Protein AF-A0A5B7ARD4-F1 (afdb_monomer)

Mean predicted aligned error: 2.32 Å

Radius of gyration: 13.92 Å; Cα contacts (8 Å, |Δi|>4): 156; chains: 1; bounding box: 35×27×35 Å

pLDDT: mean 97.14, std 4.3, range [62.09, 98.81]

Foldse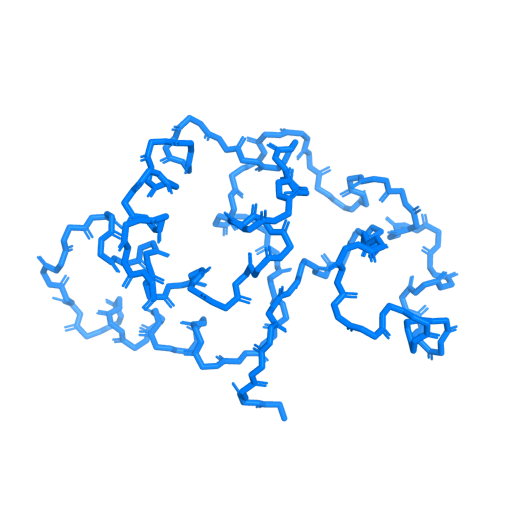ek 3Di:
DADAAKDFDQADDDPLHPPSVVCVPPVSCVPPQHDHLQRVHDFQQACVPTDMDDYQLVVVLVVCVVVVHPDPPLVSLLSNCLRNCCCLPVNGPCRNHHPVNVVSSVSNNVPD

Sequence (112 aa):
AVVGDTFPLGCAFDESIVHHKHFKDNPDSKNPAYSTKNGIYSEECGLDNVMISWGHDDYMYLVAKENGSTLPSAGLFIIRYHSFYALHRSGAYKHLMNEEDVENLKWLKIFK

InterPro domains:
  IPR007828 Inositol oxygenase [PF05153] (1-111)
  IPR007828 Inositol oxygenase [PTHR12588] (1-112)

Solvent-accessible surface area (backbone atoms only — not comparable to full-atom values): 6434 Å² total; per-residue (Å²): 128,44,80,71,77,35,49,65,53,58,24,43,81,57,79,71,37,86,72,42,82,60,48,78,77,38,72,58,69,73,32,78,65,18,58,36,88,51,31,77,51,60,76,43,60,23,59,90,74,49,55,58,52,74,31,52,32,55,51,50,33,49,52,40,59,78,67,67,57,85,66,54,70,54,54,48,48,32,48,42,46,71,42,28,44,32,39,77,72,67,60,43,74,60,64,33,37,28,74,67,51,60,59,35,49,59,55,43,67,68,68,117

Nearest PDB structures (foldseek):
  2huo-assembly1_A  TM=9.798E-01  e=4.336E-12  Mus musculus
  2ibn-assembly1_A  TM=9.737E-01  e=6.023E-12  Homo sapiens
  2ibn-assembly2_B  TM=9.732E-01  e=6.870E-12  Homo sapiens

Secondary structure (DSSP, 8-state):
--SS---BSSSPPPTTSTTGGGGGGSGGGG-TTTSSSSTTSPTT--GGGS-BPPSHHHHHHHHHHHTT----HHHHHHHHHTT-HHHHTT-TTGGG--HHHHHHHHHHHHH-

Organism: Davidia involucrata (NCBI:txid16924)

Structure (mmCIF, N/CA/C/O backbone):
data_AF-A0A5B7ARD4-F1
#
_entry.id   AF-A0A5B7ARD4-F1
#
loop_
_atom_site.group_PDB
_atom_site.id
_atom_site.type_symbol
_atom_site.label_atom_id
_atom_site.label_alt_id
_atom_site.label_comp_id
_atom_site.label_asym_id
_atom_site.label_entity_id
_atom_site.label_seq_id
_atom_site.pdbx_PDB_ins_code
_atom_site.Cartn_x
_atom_site.Cartn_y
_atom_site.Cartn_z
_atom_site.occupancy
_atom_site.B_iso_or_equiv
_atom_site.auth_seq_id
_atom_site.auth_comp_id
_atom_site.auth_asym_id
_atom_site.auth_atom_id
_atom_site.pdbx_PDB_model_num
ATOM 1 N N . ALA A 1 1 ? -5.590 -14.261 -9.911 1.00 71.06 1 ALA A N 1
ATOM 2 C CA . ALA A 1 1 ? -5.638 -12.994 -9.160 1.00 71.06 1 ALA A CA 1
ATOM 3 C C . ALA A 1 1 ? -6.648 -13.142 -8.028 1.00 71.06 1 ALA A C 1
ATOM 5 O O . ALA A 1 1 ? -7.822 -12.884 -8.246 1.00 71.06 1 ALA A O 1
ATOM 6 N N . VAL A 1 2 ? -6.216 -13.692 -6.887 1.00 94.25 2 VAL A N 1
ATOM 7 C CA . VAL A 1 2 ? -7.064 -13.861 -5.688 1.00 94.25 2 VAL A CA 1
ATOM 8 C C . VAL A 1 2 ? -6.181 -13.829 -4.438 1.00 94.25 2 VAL A C 1
ATOM 10 O O . VAL A 1 2 ? -6.381 -12.993 -3.569 1.00 94.25 2 VAL A O 1
ATOM 13 N N . VAL A 1 3 ? -5.186 -14.714 -4.370 1.00 97.19 3 VAL A N 1
ATOM 14 C CA . VAL A 1 3 ? -4.314 -14.909 -3.198 1.00 97.19 3 VAL A CA 1
ATOM 15 C C . VAL A 1 3 ? -2.902 -14.371 -3.432 1.00 97.19 3 VAL A C 1
ATOM 17 O O . VAL A 1 3 ? -2.522 -14.133 -4.581 1.00 97.19 3 VAL A O 1
ATOM 20 N N . GLY A 1 4 ? -2.120 -14.304 -2.353 1.00 96.31 4 GLY A N 1
ATOM 21 C CA . GLY A 1 4 ? -0.693 -13.981 -2.363 1.00 96.31 4 GLY A CA 1
ATOM 22 C C . GLY A 1 4 ? -0.392 -12.574 -1.860 1.00 96.31 4 GLY A C 1
ATOM 23 O O . GLY A 1 4 ? -1.307 -11.778 -1.657 1.00 96.31 4 GLY A O 1
ATOM 24 N N . ASP A 1 5 ? 0.900 -12.303 -1.670 1.00 97.38 5 ASP A N 1
ATOM 25 C CA . ASP A 1 5 ? 1.405 -11.010 -1.220 1.00 97.38 5 ASP A CA 1
ATOM 26 C C . ASP A 1 5 ? 0.924 -9.879 -2.136 1.00 97.38 5 ASP A C 1
ATOM 28 O O . ASP A 1 5 ? 0.992 -9.975 -3.367 1.00 97.38 5 ASP A O 1
ATOM 32 N N . THR A 1 6 ? 0.469 -8.791 -1.525 1.00 98.44 6 THR A N 1
ATOM 33 C CA . THR A 1 6 ? -0.003 -7.600 -2.224 1.00 98.44 6 THR A CA 1
ATOM 34 C C . THR A 1 6 ? 1.074 -6.521 -2.277 1.00 98.44 6 THR A C 1
ATOM 36 O O . THR A 1 6 ? 2.004 -6.478 -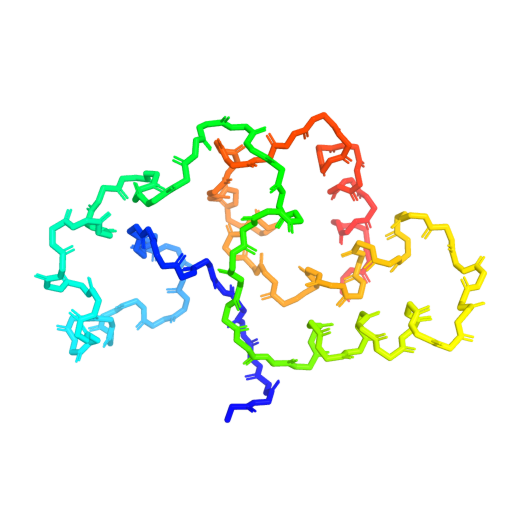1.466 1.00 98.44 6 THR A O 1
ATOM 39 N N . PHE A 1 7 ? 0.974 -5.647 -3.276 1.00 98.50 7 PHE A N 1
ATOM 40 C CA . PHE A 1 7 ? 1.920 -4.558 -3.506 1.00 98.50 7 PHE A CA 1
ATOM 41 C C . PHE A 1 7 ? 1.241 -3.359 -4.188 1.00 98.50 7 PHE A C 1
ATOM 43 O O . PHE A 1 7 ? 0.242 -3.546 -4.889 1.00 98.50 7 PHE A O 1
ATOM 50 N N . PRO A 1 8 ? 1.768 -2.131 -4.030 1.00 98.38 8 PRO A N 1
ATOM 51 C CA . PRO A 1 8 ? 1.256 -0.956 -4.722 1.00 98.38 8 PRO A CA 1
ATOM 52 C C . PRO A 1 8 ? 1.464 -1.047 -6.232 1.00 98.38 8 PRO A C 1
ATOM 54 O O . PRO A 1 8 ? 2.530 -1.435 -6.711 1.00 98.38 8 PRO A O 1
ATOM 57 N N . LEU A 1 9 ? 0.441 -0.653 -6.981 1.00 98.38 9 LEU A N 1
ATOM 58 C CA . LEU A 1 9 ? 0.508 -0.398 -8.417 1.00 98.38 9 LEU A CA 1
ATOM 59 C C . LEU A 1 9 ? 0.785 1.085 -8.662 1.00 98.38 9 LEU A C 1
ATOM 61 O O . LEU A 1 9 ? 0.566 1.904 -7.777 1.00 98.38 9 LEU A O 1
ATOM 65 N N . GLY A 1 10 ? 1.229 1.465 -9.860 1.00 98.44 10 GLY A N 1
ATOM 66 C CA . GLY A 1 10 ? 1.392 2.881 -10.221 1.00 98.44 10 GLY A CA 1
ATOM 67 C C . GLY A 1 10 ? 2.605 3.591 -9.601 1.00 98.44 10 GLY A C 1
ATOM 68 O O . GLY A 1 10 ? 2.749 4.799 -9.783 1.00 98.44 10 GLY A O 1
ATOM 69 N N . CYS A 1 11 ? 3.489 2.867 -8.911 1.00 98.56 11 CYS A N 1
ATOM 70 C CA . CYS A 1 11 ? 4.808 3.322 -8.465 1.00 98.56 11 CYS A CA 1
ATOM 71 C C . CYS A 1 11 ? 5.832 2.180 -8.558 1.00 98.56 11 CYS A C 1
ATOM 73 O O . CYS A 1 11 ? 5.486 1.055 -8.928 1.00 98.56 11 CYS A O 1
ATOM 75 N N . ALA A 1 12 ? 7.103 2.466 -8.265 1.00 98.12 12 ALA A N 1
ATOM 76 C CA . ALA A 1 12 ? 8.165 1.485 -8.430 1.00 98.12 12 AL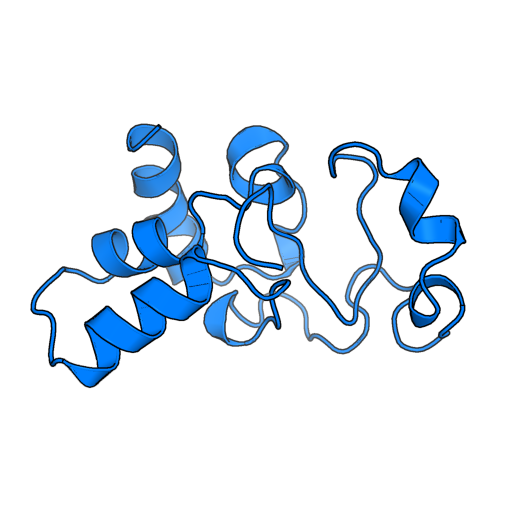A A CA 1
ATOM 77 C C . ALA A 1 12 ? 7.959 0.257 -7.520 1.00 98.12 12 ALA A C 1
ATOM 79 O O . ALA A 1 12 ? 7.681 0.377 -6.323 1.00 98.12 12 ALA A O 1
ATOM 80 N N . PHE A 1 13 ? 8.151 -0.937 -8.088 1.00 98.31 13 PHE A N 1
ATOM 81 C CA . PHE A 1 13 ? 8.134 -2.189 -7.332 1.00 98.31 13 PHE A CA 1
ATOM 82 C C . PHE A 1 13 ? 9.403 -2.311 -6.481 1.00 98.31 13 PHE A C 1
ATOM 84 O O . PHE A 1 13 ? 10.514 -2.354 -7.016 1.00 98.31 13 PHE A O 1
ATOM 91 N N . ASP A 1 14 ? 9.233 -2.378 -5.164 1.00 98.12 14 ASP A N 1
ATOM 92 C CA . ASP A 1 14 ? 10.310 -2.502 -4.187 1.00 98.12 14 ASP A CA 1
ATOM 93 C C . ASP A 1 14 ? 10.899 -3.920 -4.199 1.00 98.12 14 ASP A C 1
ATOM 95 O O . ASP A 1 14 ? 10.170 -4.909 -4.311 1.00 98.12 14 ASP A O 1
ATOM 99 N N . GLU A 1 15 ? 12.220 -4.036 -4.063 1.00 97.69 15 GLU A N 1
ATOM 100 C CA . GLU A 1 15 ? 12.940 -5.317 -4.131 1.00 97.69 15 GLU A CA 1
ATOM 101 C C . GLU A 1 15 ? 12.536 -6.310 -3.030 1.00 97.69 15 GLU A C 1
ATOM 103 O O . GLU A 1 15 ? 12.779 -7.511 -3.161 1.00 97.69 15 GLU A O 1
ATOM 108 N N . SER A 1 16 ? 11.889 -5.837 -1.960 1.00 97.94 16 SER A N 1
ATOM 109 C CA . SER A 1 16 ? 11.364 -6.687 -0.891 1.00 97.94 16 SER A CA 1
ATOM 110 C C . SER A 1 16 ? 10.124 -7.500 -1.277 1.00 97.94 16 SER A C 1
ATOM 112 O O . SER A 1 16 ? 9.755 -8.413 -0.534 1.00 97.94 16 SER A O 1
ATOM 114 N N . ILE A 1 17 ? 9.485 -7.215 -2.419 1.00 98.25 17 ILE A N 1
ATOM 115 C CA . ILE A 1 17 ? 8.354 -8.005 -2.916 1.00 98.25 17 ILE A CA 1
ATOM 116 C C . ILE A 1 17 ? 8.842 -9.391 -3.359 1.00 98.25 17 ILE A C 1
ATOM 118 O O . ILE A 1 17 ? 9.833 -9.538 -4.084 1.00 98.25 17 ILE A O 1
ATOM 122 N N . VAL A 1 18 ? 8.118 -10.435 -2.950 1.00 97.44 18 VAL A N 1
ATOM 123 C CA . VAL A 1 18 ? 8.467 -11.824 -3.263 1.00 97.44 18 VAL A CA 1
ATOM 124 C C . VAL A 1 18 ? 8.567 -12.035 -4.776 1.00 97.44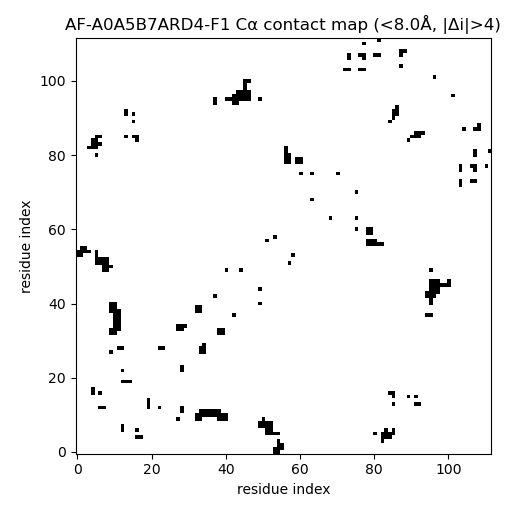 18 VAL A C 1
ATOM 126 O O . VAL A 1 18 ? 7.694 -11.658 -5.551 1.00 97.44 18 VAL A O 1
ATOM 129 N N . HIS A 1 19 ? 9.670 -12.659 -5.195 1.00 96.38 19 HIS A N 1
ATOM 130 C CA . HIS A 1 19 ? 10.014 -12.889 -6.599 1.00 96.38 19 HIS A CA 1
ATOM 131 C C . HIS A 1 19 ? 10.063 -11.625 -7.482 1.00 96.38 19 HIS A C 1
ATOM 133 O O . HIS A 1 19 ? 9.756 -11.698 -8.675 1.00 96.38 19 HIS A O 1
ATOM 139 N N . HIS A 1 20 ? 10.551 -10.506 -6.931 1.00 97.69 20 HIS A N 1
ATOM 140 C CA . HIS A 1 20 ? 10.692 -9.210 -7.613 1.00 97.69 20 HIS A CA 1
ATOM 141 C C . HIS A 1 20 ? 11.204 -9.272 -9.064 1.00 97.69 20 HIS A C 1
ATOM 143 O O . HIS A 1 20 ? 10.697 -8.573 -9.937 1.00 97.69 20 HIS A O 1
ATOM 149 N N . LYS A 1 21 ? 12.135 -10.187 -9.368 1.00 97.50 21 LYS A N 1
ATOM 150 C CA . LYS A 1 21 ? 12.677 -10.428 -10.720 1.00 97.50 21 LYS A CA 1
ATOM 151 C C . LYS A 1 21 ? 11.629 -10.586 -11.834 1.00 97.50 21 LYS A C 1
ATOM 153 O O . LYS A 1 21 ? 11.973 -10.396 -12.999 1.00 97.50 21 LYS A O 1
ATOM 158 N N . HIS A 1 22 ? 10.394 -10.976 -11.515 1.00 96.81 22 HIS A N 1
ATOM 159 C CA . HIS A 1 22 ? 9.318 -11.124 -12.498 1.00 96.81 22 HIS A CA 1
ATOM 160 C C . HIS A 1 22 ? 8.667 -9.791 -12.894 1.00 96.81 22 HIS A C 1
ATOM 162 O O . HIS A 1 22 ? 8.079 -9.713 -13.969 1.00 96.81 22 HIS A O 1
ATOM 168 N N . PHE A 1 23 ? 8.840 -8.718 -12.114 1.00 97.12 23 PHE A N 1
ATOM 169 C CA . PHE A 1 23 ? 8.328 -7.393 -12.475 1.00 97.12 23 PHE A CA 1
ATOM 170 C C . PHE A 1 23 ? 8.996 -6.802 -13.712 1.00 97.12 23 PHE A C 1
ATOM 172 O O . PHE A 1 23 ? 8.389 -5.975 -14.374 1.00 97.12 23 PHE A O 1
ATOM 179 N N . LYS A 1 24 ? 10.192 -7.260 -14.103 1.00 96.00 24 LYS A N 1
ATOM 180 C CA . LYS A 1 24 ? 10.849 -6.808 -15.344 1.00 96.00 24 LYS A CA 1
ATOM 181 C C . LYS A 1 24 ? 9.962 -6.957 -16.595 1.00 96.00 24 LYS A C 1
ATOM 183 O O . LYS A 1 24 ? 10.130 -6.215 -17.562 1.00 96.00 24 LYS A O 1
ATOM 188 N N . ASP A 1 25 ? 9.054 -7.935 -16.572 1.00 97.06 25 ASP A N 1
ATOM 189 C CA . ASP A 1 25 ? 8.154 -8.262 -17.677 1.00 97.06 25 ASP A CA 1
ATOM 190 C C . ASP A 1 25 ? 6.782 -7.576 -17.524 1.00 97.06 25 ASP A C 1
ATOM 192 O O . ASP A 1 25 ? 5.974 -7.606 -18.452 1.00 97.06 25 ASP A O 1
ATOM 196 N N . ASN A 1 26 ? 6.524 -6.911 -16.389 1.00 97.31 26 ASN A N 1
ATOM 197 C CA . ASN A 1 26 ? 5.336 -6.089 -16.190 1.00 97.31 26 ASN A CA 1
ATOM 198 C C . ASN A 1 26 ? 5.445 -4.818 -17.062 1.00 97.31 26 ASN A C 1
ATOM 200 O O . A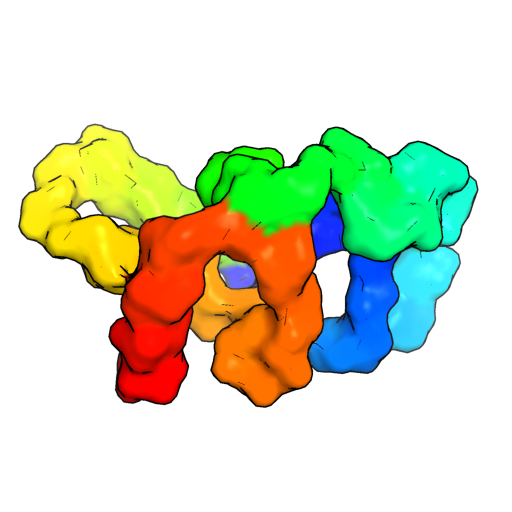SN A 1 26 ? 6.462 -4.120 -16.991 1.00 97.31 26 ASN A O 1
ATOM 204 N N . PRO A 1 27 ? 4.432 -4.486 -17.888 1.00 97.50 27 PRO A N 1
ATOM 205 C CA . PRO A 1 27 ? 4.444 -3.268 -18.702 1.00 97.50 27 PRO A CA 1
ATOM 206 C C . PRO A 1 27 ? 4.645 -1.985 -17.881 1.00 97.50 27 PRO A C 1
ATOM 208 O O . PRO A 1 27 ? 5.312 -1.065 -18.358 1.00 97.50 27 PRO A O 1
ATOM 211 N N . ASP A 1 28 ? 4.160 -1.941 -16.639 1.00 97.50 28 ASP A N 1
ATOM 212 C CA . ASP A 1 28 ? 4.288 -0.776 -15.760 1.00 97.50 28 ASP A CA 1
ATOM 213 C C . ASP A 1 28 ? 5.740 -0.481 -15.377 1.00 97.50 28 ASP A C 1
ATOM 215 O O . ASP A 1 28 ? 6.110 0.681 -15.228 1.00 97.50 28 ASP A O 1
ATOM 219 N N . SER A 1 29 ? 6.609 -1.495 -15.334 1.00 95.94 29 SER A N 1
ATOM 220 C CA . SER A 1 29 ? 8.045 -1.305 -15.084 1.00 95.94 29 SER A CA 1
ATOM 221 C C . SER A 1 29 ? 8.763 -0.560 -16.209 1.00 95.94 29 SER A C 1
ATOM 223 O O . SER A 1 29 ? 9.898 -0.120 -16.031 1.00 95.94 29 SER A O 1
ATOM 225 N N . LYS A 1 30 ? 8.120 -0.416 -17.373 1.00 95.62 30 LYS A N 1
ATOM 226 C CA . LYS A 1 30 ? 8.614 0.372 -18.509 1.00 95.62 30 LYS A CA 1
ATOM 227 C C . LYS A 1 30 ? 7.903 1.720 -18.633 1.00 95.62 30 LYS A C 1
ATOM 229 O O . LYS A 1 30 ? 8.267 2.499 -19.510 1.00 95.62 30 LYS A O 1
ATOM 234 N N . ASN A 1 31 ? 6.906 2.000 -17.791 1.00 97.25 31 ASN A N 1
ATOM 235 C CA . ASN A 1 31 ? 6.188 3.265 -17.793 1.00 97.25 31 ASN A CA 1
ATOM 236 C C . ASN A 1 31 ? 6.953 4.313 -16.959 1.00 97.25 31 ASN A C 1
ATOM 238 O O . ASN A 1 31 ? 7.049 4.161 -15.739 1.00 97.25 31 ASN A O 1
ATOM 242 N N . PRO A 1 32 ? 7.446 5.412 -17.566 1.00 96.69 32 PRO A N 1
ATOM 243 C CA . PRO A 1 32 ? 8.175 6.452 -16.837 1.00 96.69 32 PRO A CA 1
ATOM 244 C C . PRO A 1 32 ? 7.364 7.118 -15.717 1.00 96.69 32 PRO A C 1
ATOM 246 O O . PRO A 1 32 ? 7.941 7.611 -14.751 1.00 96.69 32 PRO A O 1
ATOM 249 N N . ALA A 1 33 ? 6.030 7.130 -15.820 1.00 97.19 33 ALA A N 1
ATOM 250 C CA . ALA A 1 33 ? 5.164 7.686 -14.783 1.00 97.19 33 ALA A CA 1
ATOM 251 C C . ALA A 1 33 ? 5.149 6.831 -13.504 1.00 97.19 33 ALA A C 1
ATOM 253 O O . ALA A 1 33 ? 4.864 7.350 -12.430 1.00 97.19 33 ALA A O 1
ATOM 254 N N . TYR A 1 34 ? 5.458 5.534 -13.606 1.00 98.00 34 TYR A N 1
ATOM 255 C CA . TYR A 1 34 ? 5.405 4.584 -12.489 1.00 98.00 34 TYR A CA 1
ATOM 256 C C . TYR A 1 34 ? 6.797 4.180 -12.001 1.00 98.00 34 TYR A C 1
ATOM 258 O O . TYR A 1 34 ? 6.925 3.583 -10.942 1.00 98.00 34 TYR A O 1
ATOM 266 N N . SER A 1 35 ? 7.862 4.524 -12.729 1.00 94.56 35 SER A N 1
ATOM 267 C CA . SER A 1 35 ? 9.224 4.078 -12.419 1.00 94.56 35 SER A CA 1
ATOM 268 C C . SER A 1 35 ? 9.876 4.784 -11.225 1.00 94.56 35 SER A C 1
ATOM 270 O O . SER A 1 35 ? 10.990 4.432 -10.844 1.00 94.56 35 SER A O 1
ATOM 272 N N . THR A 1 36 ? 9.239 5.809 -10.655 1.00 97.38 36 THR A N 1
ATOM 273 C CA . THR A 1 36 ? 9.769 6.539 -9.495 1.00 97.38 36 THR A CA 1
ATOM 274 C C . THR A 1 36 ? 9.246 5.956 -8.182 1.00 97.38 36 THR A C 1
ATOM 276 O O . THR A 1 36 ? 8.237 5.250 -8.149 1.00 97.38 36 THR A O 1
ATOM 279 N N . LYS A 1 37 ? 9.918 6.289 -7.072 1.00 97.56 37 LYS A N 1
ATOM 280 C CA . LYS A 1 37 ? 9.548 5.843 -5.718 1.00 97.56 37 LYS A CA 1
ATOM 281 C C . LYS A 1 37 ? 8.075 6.119 -5.370 1.00 97.56 37 LYS A C 1
ATOM 283 O O . LYS A 1 37 ? 7.442 5.291 -4.717 1.00 97.56 37 LYS A O 1
ATOM 288 N N . ASN A 1 38 ? 7.540 7.259 -5.804 1.00 98.25 38 ASN A N 1
ATOM 289 C CA . ASN A 1 38 ? 6.150 7.636 -5.536 1.00 98.25 38 ASN A CA 1
ATOM 290 C C . ASN A 1 38 ? 5.239 7.403 -6.748 1.00 98.25 38 ASN A C 1
ATOM 292 O O . ASN A 1 38 ? 4.033 7.277 -6.573 1.00 98.25 38 ASN A O 1
ATOM 296 N N . GLY A 1 39 ? 5.792 7.297 -7.960 1.00 98.38 39 GLY A N 1
ATOM 297 C CA . GLY A 1 39 ? 5.018 7.131 -9.185 1.00 98.38 39 GLY A CA 1
ATOM 298 C C . GLY A 1 39 ? 3.951 8.215 -9.329 1.00 98.38 39 GLY A C 1
ATOM 299 O O . GLY A 1 39 ? 4.276 9.401 -9.358 1.00 98.38 39 GLY A O 1
ATOM 300 N N . ILE A 1 40 ? 2.682 7.802 -9.374 1.00 98.50 40 ILE A N 1
ATOM 301 C CA . ILE A 1 40 ? 1.518 8.704 -9.448 1.00 98.50 40 ILE A CA 1
ATOM 302 C C . ILE A 1 40 ? 1.051 9.271 -8.101 1.00 98.50 40 ILE A C 1
ATOM 304 O O . ILE A 1 40 ? 0.137 10.094 -8.084 1.00 98.50 40 ILE A O 1
ATOM 308 N N . TYR A 1 41 ? 1.621 8.828 -6.983 1.00 98.69 41 TYR A N 1
ATOM 309 C CA . TYR A 1 41 ? 1.164 9.209 -5.648 1.00 98.69 41 TYR A CA 1
ATOM 310 C C . TYR A 1 41 ? 1.908 10.432 -5.113 1.00 98.69 41 TYR A C 1
ATOM 312 O O . TYR A 1 41 ? 3.089 10.645 -5.396 1.00 98.69 41 TYR A O 1
ATOM 320 N N . SER A 1 42 ? 1.230 11.221 -4.281 1.00 98.50 42 SER A N 1
ATOM 321 C CA . SER A 1 42 ? 1.908 12.177 -3.408 1.00 98.50 42 SER A CA 1
ATOM 322 C C . SER A 1 42 ? 2.515 11.455 -2.201 1.00 98.50 42 SER A C 1
ATOM 324 O O . SER A 1 42 ? 2.061 10.383 -1.805 1.00 98.50 42 SER A O 1
ATOM 326 N N . GLU A 1 43 ? 3.554 12.042 -1.610 1.00 98.25 43 GLU A N 1
ATOM 327 C CA . GLU A 1 43 ? 4.094 11.563 -0.333 1.00 98.25 43 GLU A CA 1
ATOM 328 C C . GLU A 1 43 ? 3.019 11.655 0.765 1.00 98.25 43 GLU A C 1
ATOM 330 O O . GLU A 1 43 ? 2.192 12.568 0.739 1.00 98.25 43 GLU A O 1
ATOM 335 N N . GLU A 1 44 ? 2.993 10.667 1.664 1.00 98.44 44 GLU A N 1
ATOM 336 C CA . GLU A 1 44 ? 2.056 10.552 2.797 1.00 98.44 44 GLU A CA 1
ATOM 337 C C . GLU A 1 44 ? 0.568 10.643 2.403 1.00 98.44 44 GLU A C 1
ATOM 339 O O . GLU A 1 44 ? -0.283 11.064 3.185 1.00 98.44 44 GLU A O 1
ATOM 344 N N . CYS A 1 45 ? 0.222 10.219 1.179 1.00 98.69 45 CYS A N 1
ATOM 345 C CA . CYS A 1 45 ? -1.151 10.290 0.670 1.00 98.69 45 CYS A CA 1
ATOM 346 C C . CYS A 1 45 ? -2.160 9.432 1.450 1.00 98.69 45 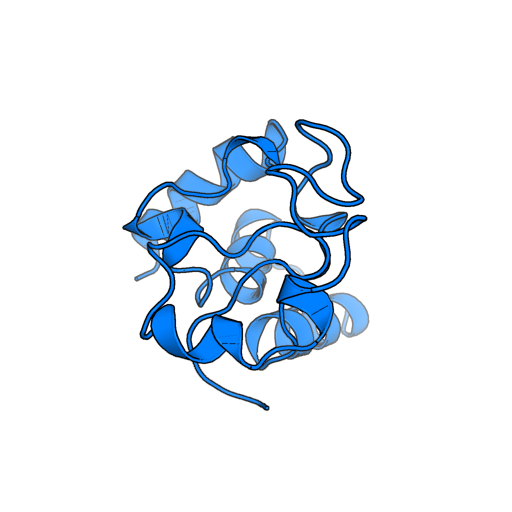CYS A C 1
ATOM 348 O O . CYS A 1 45 ? -3.365 9.641 1.321 1.00 98.69 45 CYS A O 1
ATOM 350 N N . GLY A 1 46 ? -1.689 8.485 2.259 1.00 98.69 46 GLY A N 1
ATOM 351 C CA . GLY A 1 46 ? -2.506 7.485 2.926 1.00 98.69 46 GLY A CA 1
ATOM 352 C C . GLY A 1 46 ? -2.721 6.260 2.045 1.00 98.69 46 GLY A C 1
ATOM 353 O O . GLY A 1 46 ? -3.018 6.383 0.855 1.00 98.69 46 GLY A O 1
ATOM 354 N N . LEU A 1 47 ? -2.610 5.066 2.626 1.00 98.56 47 LEU A N 1
ATOM 355 C CA . LEU A 1 47 ? -2.731 3.802 1.892 1.00 98.56 47 LEU A CA 1
ATOM 356 C C . LEU A 1 47 ? -4.110 3.624 1.251 1.00 98.56 47 LEU A C 1
ATOM 358 O O . LEU A 1 47 ? -4.217 3.009 0.196 1.00 98.56 47 LEU A O 1
ATOM 362 N N . ASP A 1 48 ? -5.147 4.240 1.816 1.00 97.50 48 ASP A N 1
ATOM 363 C CA . ASP A 1 48 ? -6.485 4.236 1.223 1.00 97.50 48 ASP A CA 1
ATOM 364 C C . ASP A 1 48 ? -6.555 4.933 -0.149 1.00 97.50 48 ASP A C 1
ATOM 366 O O . ASP A 1 48 ? -7.461 4.631 -0.929 1.00 97.50 48 ASP A O 1
ATOM 370 N N . ASN A 1 49 ? -5.590 5.808 -0.460 1.00 98.38 49 ASN A N 1
ATOM 371 C CA . A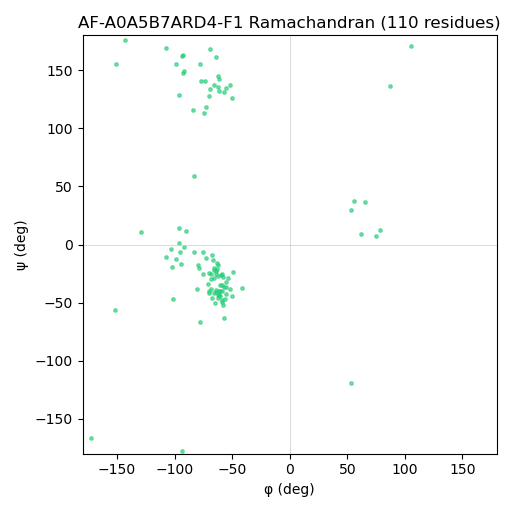SN A 1 49 ? -5.423 6.469 -1.758 1.00 98.38 49 ASN A CA 1
ATOM 372 C C . ASN A 1 49 ? -4.412 5.755 -2.674 1.00 98.38 49 ASN A C 1
ATOM 374 O O . ASN A 1 49 ? -4.162 6.209 -3.794 1.00 98.38 49 ASN A O 1
ATOM 378 N N . VAL A 1 50 ? -3.830 4.644 -2.220 1.00 98.62 50 VAL A N 1
ATOM 379 C CA . VAL A 1 50 ? -2.895 3.830 -2.993 1.00 98.62 50 VAL A CA 1
ATOM 380 C C . VAL A 1 50 ? -3.654 2.681 -3.645 1.00 98.62 50 VAL A C 1
ATOM 382 O O . VAL A 1 50 ? -4.367 1.927 -2.986 1.00 98.62 50 VAL A O 1
ATOM 385 N N . MET A 1 51 ? -3.475 2.507 -4.953 1.00 98.38 51 MET A N 1
ATOM 386 C CA . MET A 1 51 ? -3.990 1.327 -5.639 1.00 98.38 51 MET A CA 1
ATOM 387 C C . MET A 1 51 ? -3.116 0.126 -5.279 1.00 98.38 51 MET A C 1
ATOM 389 O O . MET A 1 51 ? -1.952 0.062 -5.680 1.00 98.38 51 MET A O 1
ATOM 393 N N . ILE A 1 52 ? -3.671 -0.835 -4.548 1.00 98.25 52 ILE A N 1
ATOM 394 C CA . ILE A 1 52 ? -3.006 -2.099 -4.227 1.00 98.25 52 ILE A CA 1
ATOM 395 C C . ILE A 1 52 ? -3.383 -3.157 -5.274 1.00 98.25 52 ILE A C 1
ATOM 397 O O . ILE A 1 52 ? -4.475 -3.151 -5.840 1.00 98.25 52 ILE A O 1
ATOM 401 N N . SER A 1 53 ? -2.460 -4.071 -5.573 1.00 98.31 53 SER A N 1
ATOM 402 C CA . SER A 1 53 ? -2.705 -5.225 -6.440 1.00 98.31 53 SER A CA 1
ATOM 403 C C . SER A 1 53 ? -3.971 -5.984 -6.017 1.00 98.31 53 SER A C 1
ATOM 405 O O . SER A 1 53 ? -4.077 -6.422 -4.871 1.00 98.31 53 SER A O 1
ATOM 407 N N . TRP A 1 54 ? -4.901 -6.189 -6.953 1.00 98.50 54 TRP A N 1
ATOM 408 C CA . TRP A 1 54 ? -6.203 -6.795 -6.666 1.00 98.50 54 TRP A CA 1
ATOM 409 C C . TRP A 1 54 ? -6.106 -8.225 -6.113 1.00 98.50 54 TRP A C 1
ATOM 411 O O . TRP A 1 54 ? -5.464 -9.102 -6.704 1.00 98.50 54 TRP A O 1
ATOM 421 N N . GLY A 1 55 ? -6.836 -8.483 -5.029 1.00 98.25 55 GLY A N 1
ATOM 422 C CA . GLY A 1 55 ? -6.886 -9.780 -4.368 1.00 98.25 55 GLY A CA 1
ATOM 423 C C . GLY A 1 55 ? -7.937 -9.841 -3.262 1.00 98.25 55 GLY A C 1
ATOM 424 O O . GLY A 1 55 ? -8.821 -8.992 -3.167 1.00 98.25 55 GLY A O 1
ATOM 425 N N . HIS A 1 56 ? -7.845 -10.884 -2.442 1.00 98.56 56 HIS A N 1
ATOM 426 C CA . HIS A 1 56 ? -8.769 -11.164 -1.347 1.00 98.56 56 HIS A CA 1
ATOM 427 C C . HIS A 1 56 ? -8.820 -10.066 -0.277 1.00 98.56 56 HIS A C 1
ATOM 429 O O . HIS A 1 56 ? -9.908 -9.819 0.233 1.00 98.56 56 HIS A O 1
ATOM 435 N N . ASP A 1 57 ? -7.708 -9.390 0.021 1.00 98.31 57 ASP A N 1
ATOM 436 C CA . ASP A 1 57 ? -7.651 -8.285 0.983 1.00 98.31 57 ASP A CA 1
ATOM 437 C C . ASP A 1 57 ? -8.627 -7.152 0.631 1.00 98.31 57 ASP A C 1
ATOM 439 O O . ASP A 1 57 ? -9.583 -6.890 1.363 1.00 98.31 57 ASP A O 1
ATOM 443 N N . ASP A 1 58 ? -8.422 -6.514 -0.527 1.00 96.88 58 ASP A N 1
ATOM 444 C CA . ASP A 1 58 ? -9.247 -5.394 -0.991 1.00 96.88 58 ASP A CA 1
ATOM 445 C C . ASP A 1 58 ? -10.690 -5.842 -1.248 1.00 96.88 58 ASP A C 1
ATOM 447 O O . ASP A 1 58 ? -11.636 -5.146 -0.877 1.00 96.88 58 ASP A O 1
ATOM 451 N N . TYR A 1 59 ? -10.882 -7.042 -1.809 1.00 98.38 59 TYR A N 1
ATOM 452 C CA . TYR A 1 59 ? -12.215 -7.608 -1.999 1.00 98.38 59 TYR A CA 1
ATOM 453 C C . TYR A 1 59 ? -12.969 -7.751 -0.670 1.00 98.38 59 TYR A C 1
ATOM 455 O O . TYR A 1 59 ? -14.112 -7.308 -0.559 1.00 98.38 59 TYR A O 1
ATOM 463 N N . MET A 1 60 ? -12.345 -8.341 0.353 1.00 98.44 60 MET A N 1
ATOM 464 C CA . MET A 1 60 ? -12.995 -8.561 1.644 1.00 98.44 60 MET A CA 1
ATOM 465 C C . MET A 1 60 ? -13.189 -7.253 2.415 1.00 98.44 60 MET A C 1
ATOM 467 O O . MET A 1 60 ? -14.212 -7.090 3.081 1.00 98.44 60 MET A O 1
ATOM 471 N N . TYR A 1 61 ? -12.262 -6.299 2.295 1.00 98.31 61 TYR A N 1
ATOM 472 C CA . TYR A 1 61 ? -12.436 -4.948 2.827 1.00 98.31 61 TYR A CA 1
ATOM 473 C C . TYR A 1 61 ? -13.675 -4.271 2.226 1.00 98.31 61 TYR A C 1
ATOM 475 O O . TYR A 1 61 ? -14.513 -3.759 2.971 1.00 98.31 61 TYR A O 1
ATOM 483 N N . LEU A 1 62 ? -13.841 -4.328 0.899 1.00 98.00 62 LEU A N 1
ATOM 484 C CA . LEU A 1 62 ? -15.019 -3.788 0.217 1.00 98.00 62 LEU A CA 1
ATOM 485 C C . LEU A 1 62 ? -16.296 -4.500 0.669 1.00 98.00 62 LEU A C 1
ATOM 487 O O . LEU A 1 62 ? -17.259 -3.836 1.036 1.00 98.00 62 LEU A O 1
ATOM 491 N N . VAL A 1 63 ? -16.300 -5.835 0.736 1.00 98.56 63 VAL A N 1
ATOM 492 C CA . VAL A 1 63 ? -17.449 -6.599 1.253 1.00 98.56 63 VAL A CA 1
ATOM 493 C C . VAL A 1 63 ? -17.808 -6.158 2.673 1.00 98.56 63 VAL A C 1
ATOM 495 O O . VAL A 1 63 ? -18.980 -5.907 2.948 1.00 98.56 63 VAL A O 1
ATOM 498 N N . ALA A 1 64 ? -16.833 -6.024 3.574 1.00 98.31 64 ALA A N 1
ATOM 499 C CA . ALA A 1 64 ? -17.080 -5.589 4.945 1.00 98.31 64 ALA A CA 1
ATOM 500 C C . ALA A 1 64 ? -17.654 -4.164 5.004 1.00 98.31 64 ALA A C 1
ATOM 502 O O . ALA A 1 64 ? -18.607 -3.920 5.746 1.00 98.31 64 ALA A O 1
ATOM 503 N N . LYS A 1 65 ? -17.108 -3.238 4.208 1.00 96.44 65 LYS A N 1
ATOM 504 C CA . LYS A 1 65 ? -17.556 -1.842 4.148 1.00 96.44 65 LYS A CA 1
ATOM 505 C C . LYS A 1 65 ? -18.980 -1.724 3.604 1.00 96.44 65 LYS A C 1
ATOM 507 O O . LYS A 1 65 ? -19.828 -1.117 4.252 1.00 96.44 65 LYS A O 1
ATOM 512 N N . GLU A 1 66 ? -19.259 -2.363 2.471 1.00 98.06 66 GLU A N 1
ATOM 513 C CA . GLU A 1 66 ? -20.567 -2.311 1.806 1.00 98.06 66 GLU A CA 1
ATOM 514 C C . GLU A 1 66 ? -21.668 -3.026 2.604 1.00 98.06 66 GLU A C 1
ATOM 516 O O . GLU A 1 66 ? -22.838 -2.666 2.510 1.00 98.06 66 GLU A O 1
ATOM 521 N N . ASN A 1 67 ? -21.313 -4.002 3.447 1.00 98.38 67 ASN A N 1
ATOM 522 C CA . ASN A 1 67 ? -22.262 -4.676 4.340 1.00 98.38 67 ASN A CA 1
ATOM 523 C C . ASN A 1 67 ? -22.402 -3.998 5.716 1.00 98.38 67 ASN A C 1
ATOM 525 O O . ASN A 1 67 ? -22.996 -4.578 6.624 1.00 98.38 67 ASN A O 1
ATOM 529 N N . GLY A 1 68 ? -21.870 -2.784 5.894 1.00 97.62 68 GLY A N 1
ATOM 530 C CA . GLY A 1 68 ? -22.039 -2.019 7.131 1.00 97.62 68 GLY A CA 1
ATOM 531 C C . GLY A 1 68 ? -21.369 -2.663 8.347 1.00 97.62 68 GLY A C 1
ATOM 532 O O . GLY A 1 68 ? -21.916 -2.614 9.448 1.00 97.62 68 GLY A O 1
ATOM 533 N N . SER A 1 69 ? -20.205 -3.294 8.154 1.00 98.00 69 SER A N 1
ATOM 534 C CA . SER A 1 69 ? -19.419 -3.873 9.246 1.00 98.00 69 SER A CA 1
ATOM 535 C C . SER A 1 69 ? -19.181 -2.861 10.370 1.00 98.00 69 SER A C 1
ATOM 537 O O . SER A 1 69 ? -18.829 -1.709 10.126 1.00 98.00 69 SER A O 1
ATOM 539 N N . THR A 1 70 ? -19.324 -3.314 11.615 1.00 97.75 70 THR A N 1
ATOM 540 C CA . THR A 1 70 ? -19.081 -2.513 12.825 1.00 97.75 70 THR A CA 1
ATOM 541 C C . THR A 1 70 ? -17.676 -2.718 13.395 1.00 97.75 70 THR A C 1
ATOM 543 O O . THR A 1 70 ? -17.428 -2.399 14.559 1.00 97.75 70 THR A O 1
ATOM 546 N N . LEU A 1 71 ? -16.764 -3.322 12.627 1.00 97.81 71 LEU A N 1
ATOM 547 C CA . LEU A 1 71 ? -15.372 -3.458 13.043 1.00 97.81 71 LEU A CA 1
ATOM 548 C C . LEU A 1 71 ? -14.727 -2.070 13.205 1.00 97.81 71 LEU A C 1
ATOM 550 O O . LEU A 1 71 ? -15.020 -1.163 12.425 1.00 97.81 71 LEU A O 1
ATOM 554 N N . PRO A 1 72 ? -13.821 -1.897 14.184 1.00 96.44 72 PRO A N 1
ATOM 555 C CA . PRO A 1 72 ? -13.040 -0.670 14.293 1.00 96.44 72 PRO A CA 1
ATOM 556 C C . PRO A 1 72 ? -12.132 -0.491 13.066 1.00 96.44 72 PRO A C 1
ATOM 558 O O . PRO A 1 72 ? -11.814 -1.469 12.380 1.00 96.44 72 PRO A O 1
ATOM 561 N N . SER A 1 73 ? -11.649 0.736 12.835 1.00 94.81 73 SER A N 1
ATOM 562 C CA . SER A 1 73 ? -10.745 1.067 11.718 1.00 94.81 73 SER 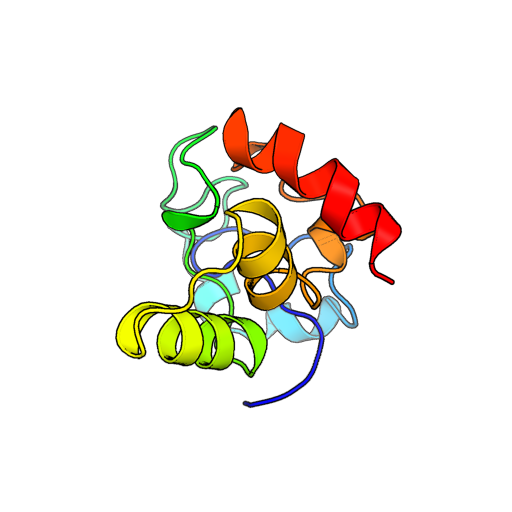A CA 1
ATOM 563 C C . SER A 1 73 ? -9.547 0.119 11.635 1.00 94.81 73 SER A C 1
ATOM 565 O O . SER A 1 73 ? -9.276 -0.429 10.572 1.00 94.81 73 SER A O 1
ATOM 567 N N . ALA A 1 74 ? -8.919 -0.196 12.772 1.00 96.94 74 ALA A N 1
ATOM 568 C CA . ALA A 1 74 ? -7.822 -1.159 12.855 1.00 96.94 74 ALA A CA 1
ATOM 569 C C . ALA A 1 74 ? -8.184 -2.560 12.322 1.00 96.94 74 ALA A C 1
ATOM 571 O O . ALA A 1 74 ? -7.355 -3.211 11.692 1.00 96.94 74 ALA A O 1
ATOM 572 N N . GLY A 1 75 ? -9.416 -3.031 12.542 1.00 98.12 75 GLY A N 1
ATOM 573 C CA . GLY A 1 75 ? -9.877 -4.328 12.039 1.00 98.12 75 GLY A CA 1
ATOM 574 C C . GLY A 1 75 ? -10.054 -4.333 10.521 1.00 98.12 75 GLY A C 1
ATOM 575 O O . GLY A 1 75 ? -9.640 -5.277 9.853 1.00 98.12 75 GLY A O 1
ATOM 576 N N . LEU A 1 76 ? -10.614 -3.256 9.965 1.00 98.19 76 LEU A N 1
ATOM 577 C CA . LEU A 1 76 ? -10.739 -3.089 8.514 1.00 98.19 76 LEU A CA 1
ATOM 578 C C . LEU A 1 76 ? -9.372 -2.896 7.843 1.00 98.19 76 LEU A C 1
ATOM 580 O O . LEU A 1 76 ? -9.133 -3.467 6.783 1.00 98.19 76 LEU A O 1
ATOM 584 N N . PHE A 1 77 ? -8.462 -2.164 8.487 1.00 98.31 77 PHE A N 1
ATOM 585 C CA . PHE A 1 77 ? -7.080 -1.990 8.041 1.00 98.31 77 PHE A CA 1
ATOM 586 C C . PHE A 1 77 ? -6.339 -3.328 7.974 1.00 98.31 77 PHE A C 1
ATOM 588 O O . PHE A 1 77 ? -5.670 -3.622 6.988 1.00 98.31 77 PHE A O 1
ATOM 595 N N . ILE A 1 78 ? -6.495 -4.168 9.002 1.00 98.50 78 ILE A N 1
ATOM 596 C CA . ILE A 1 78 ? -5.944 -5.524 9.012 1.00 98.50 78 ILE A CA 1
ATOM 597 C C . ILE A 1 78 ? -6.469 -6.327 7.819 1.00 98.50 78 ILE A C 1
ATOM 599 O O . ILE A 1 78 ? -5.668 -6.859 7.059 1.00 98.50 78 ILE A O 1
ATOM 603 N N . ILE A 1 79 ? -7.790 -6.379 7.613 1.00 98.38 79 ILE A N 1
ATOM 604 C CA . ILE A 1 79 ? -8.384 -7.114 6.483 1.00 98.38 79 ILE A CA 1
ATOM 605 C C . ILE A 1 79 ? -7.790 -6.638 5.152 1.00 98.38 79 ILE A C 1
ATOM 607 O O . ILE A 1 79 ? -7.451 -7.462 4.307 1.00 98.38 79 ILE A O 1
ATOM 611 N N . ARG A 1 80 ? -7.630 -5.324 4.985 1.00 98.44 80 ARG A N 1
ATOM 612 C CA . ARG A 1 80 ? -7.189 -4.712 3.730 1.00 98.44 80 ARG A CA 1
ATOM 613 C C . ARG A 1 80 ? -5.692 -4.858 3.432 1.00 98.44 80 ARG A C 1
ATOM 615 O O . ARG A 1 80 ? -5.304 -4.789 2.271 1.00 98.44 80 ARG A O 1
ATOM 622 N N . TYR A 1 81 ? -4.848 -5.030 4.447 1.00 98.50 81 TYR A N 1
ATOM 623 C CA . TYR A 1 81 ? -3.392 -4.969 4.262 1.00 98.50 81 TYR A CA 1
ATOM 624 C C . TYR A 1 81 ? -2.627 -6.168 4.846 1.00 98.50 81 TYR A C 1
ATOM 626 O O . TYR A 1 81 ? -1.397 -6.122 4.909 1.00 98.50 81 TYR A O 1
ATOM 634 N N . HIS A 1 82 ? -3.307 -7.244 5.262 1.00 98.38 82 HIS A N 1
ATOM 635 C CA . HIS A 1 82 ? -2.657 -8.426 5.848 1.00 98.38 82 HIS A CA 1
ATOM 636 C C . HIS A 1 82 ? -1.759 -9.212 4.891 1.00 98.38 82 HIS A C 1
ATOM 638 O O . HIS A 1 82 ? -0.847 -9.899 5.348 1.00 98.38 82 HIS A O 1
ATOM 644 N N . SER A 1 83 ? -1.959 -9.072 3.584 1.00 98.44 83 SER A N 1
ATOM 645 C CA . SER A 1 83 ? -1.075 -9.632 2.563 1.00 98.44 83 SER A CA 1
ATOM 646 C C . SER A 1 83 ? 0.023 -8.661 2.125 1.00 98.44 83 SER A C 1
ATOM 648 O O . SER A 1 83 ? 0.872 -9.027 1.310 1.00 98.44 83 SER A O 1
ATOM 650 N N . PHE A 1 84 ? 0.069 -7.430 2.647 1.00 98.25 84 PHE A N 1
ATOM 651 C CA . PHE A 1 84 ? 1.034 -6.414 2.215 1.00 98.25 84 PHE A CA 1
ATOM 652 C C . PHE A 1 84 ? 2.401 -6.579 2.911 1.00 98.25 84 PHE A C 1
ATOM 654 O O . PHE A 1 84 ? 2.914 -5.673 3.578 1.00 98.25 84 PHE A O 1
ATOM 661 N N . TYR A 1 85 ? 3.030 -7.746 2.746 1.00 98.19 85 TYR A N 1
ATOM 662 C CA . TYR A 1 85 ? 4.254 -8.128 3.462 1.00 98.19 85 TYR A CA 1
ATOM 663 C C . TYR A 1 85 ? 5.431 -7.177 3.228 1.00 98.19 85 TYR A C 1
ATOM 665 O O . TYR A 1 85 ? 6.196 -6.916 4.164 1.00 98.19 85 TYR A O 1
ATOM 673 N N . ALA A 1 86 ? 5.566 -6.606 2.028 1.00 98.06 86 ALA A N 1
ATOM 674 C CA . ALA A 1 86 ? 6.597 -5.603 1.751 1.00 98.06 86 ALA A CA 1
ATOM 675 C C . ALA A 1 86 ? 6.509 -4.419 2.737 1.00 98.06 86 ALA A C 1
ATOM 677 O O . ALA A 1 86 ? 7.531 -3.939 3.227 1.00 98.06 86 ALA A O 1
ATOM 678 N N . LEU A 1 87 ? 5.296 -4.022 3.133 1.00 98.00 87 LEU A N 1
ATOM 679 C CA . LEU A 1 87 ? 5.077 -3.007 4.155 1.00 98.00 87 LEU A CA 1
ATOM 680 C C . LEU A 1 87 ? 5.287 -3.556 5.573 1.00 98.00 87 LEU A C 1
ATOM 682 O O . LEU A 1 87 ? 6.200 -3.126 6.284 1.00 98.00 87 LEU A O 1
ATOM 686 N N . HIS A 1 88 ? 4.440 -4.481 6.030 1.00 96.56 88 HIS A N 1
ATOM 687 C CA . HIS A 1 88 ? 4.371 -4.792 7.465 1.00 96.56 88 HIS A CA 1
ATOM 688 C C . HIS A 1 88 ? 5.498 -5.707 7.961 1.00 96.56 88 HIS A C 1
ATOM 690 O O . HIS A 1 88 ? 5.797 -5.695 9.160 1.00 96.56 88 HIS A O 1
ATOM 696 N N . ARG A 1 89 ? 6.163 -6.446 7.063 1.00 96.31 89 ARG A N 1
ATOM 697 C CA . ARG A 1 89 ? 7.326 -7.289 7.378 1.00 96.31 89 ARG A CA 1
ATOM 698 C C . ARG A 1 89 ? 8.647 -6.633 6.984 1.00 96.31 89 ARG A C 1
ATOM 700 O O . ARG A 1 89 ? 9.564 -6.626 7.801 1.00 96.31 89 ARG A O 1
ATOM 707 N N . SER A 1 90 ? 8.742 -6.084 5.773 1.00 97.19 90 SER A N 1
ATOM 708 C CA . SER A 1 90 ? 10.005 -5.543 5.239 1.00 97.19 90 SER A CA 1
ATOM 709 C C . SER A 1 90 ? 10.173 -4.037 5.464 1.00 97.19 90 SER A C 1
ATOM 711 O O . SER A 1 90 ? 11.290 -3.529 5.412 1.00 97.19 90 SER A O 1
ATOM 713 N N . GLY A 1 91 ? 9.097 -3.313 5.787 1.00 96.94 91 GLY A N 1
ATOM 714 C CA . GLY A 1 91 ? 9.140 -1.882 6.084 1.00 96.94 91 GLY A CA 1
ATOM 715 C C . GLY A 1 91 ? 9.227 -0.968 4.860 1.00 96.94 91 GLY A C 1
ATOM 716 O O . GLY A 1 91 ? 9.491 0.221 5.047 1.00 96.94 91 GLY A O 1
ATOM 717 N N . ALA A 1 92 ? 9.009 -1.494 3.653 1.00 98.31 92 ALA A N 1
ATOM 718 C CA . ALA A 1 92 ? 8.910 -0.718 2.421 1.00 98.31 92 ALA A CA 1
ATOM 719 C C . ALA A 1 92 ? 7.622 0.126 2.391 1.00 98.31 92 ALA A C 1
ATOM 721 O O . ALA A 1 92 ? 6.733 -0.047 3.221 1.00 98.31 92 ALA A O 1
ATOM 722 N N . TYR A 1 93 ? 7.526 1.057 1.439 1.00 98.56 93 TYR A N 1
ATOM 723 C CA . TYR A 1 93 ? 6.324 1.868 1.166 1.00 98.56 93 TYR A CA 1
ATOM 724 C C . TYR A 1 93 ? 5.814 2.789 2.288 1.00 98.56 93 TYR A C 1
ATOM 726 O O . TYR A 1 93 ? 4.767 3.415 2.139 1.00 98.56 93 TYR A O 1
ATOM 734 N N . LYS A 1 94 ? 6.567 2.964 3.380 1.00 98.38 94 LYS A N 1
ATOM 735 C CA . LYS A 1 94 ? 6.190 3.875 4.476 1.00 98.38 94 LYS A CA 1
ATOM 736 C C . LYS A 1 94 ? 6.003 5.331 4.052 1.00 98.38 94 LYS A C 1
ATOM 738 O O . LYS A 1 94 ? 5.260 6.046 4.702 1.00 98.38 94 LYS A O 1
ATOM 743 N N . HIS A 1 95 ? 6.648 5.761 2.968 1.00 98.56 95 HIS A N 1
ATOM 744 C CA . HIS A 1 95 ? 6.496 7.112 2.413 1.00 98.56 95 HIS A CA 1
ATOM 745 C C . HIS A 1 95 ? 5.106 7.388 1.824 1.00 98.56 95 HIS A C 1
ATOM 747 O O . HIS A 1 95 ? 4.830 8.521 1.455 1.00 98.56 95 HIS A O 1
ATOM 753 N N . LEU A 1 96 ? 4.249 6.373 1.687 1.00 98.81 96 LEU A N 1
ATOM 754 C CA . LEU A 1 96 ? 2.862 6.536 1.241 1.00 98.81 96 LEU A CA 1
ATOM 755 C C . LEU A 1 96 ? 1.866 6.559 2.407 1.00 98.81 96 LEU A C 1
ATOM 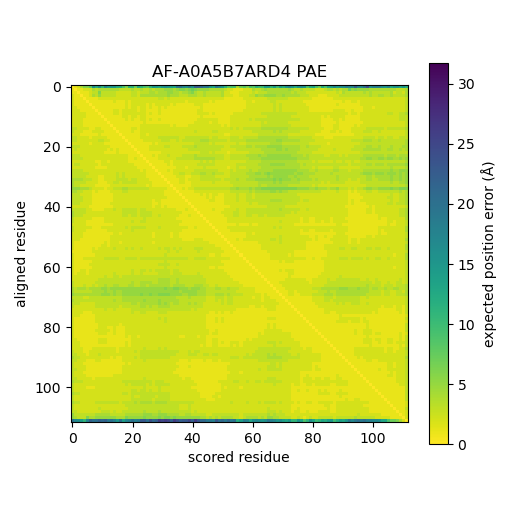757 O O . LEU A 1 96 ? 0.708 6.908 2.197 1.00 98.81 96 LEU A O 1
ATOM 761 N N . MET A 1 97 ? 2.299 6.182 3.612 1.00 98.69 97 MET A N 1
ATOM 762 C CA . MET A 1 97 ? 1.445 6.093 4.794 1.00 98.69 97 MET A CA 1
ATOM 763 C C . MET A 1 97 ? 1.154 7.475 5.372 1.00 98.69 97 MET A C 1
ATOM 765 O O . MET A 1 97 ? 2.057 8.303 5.456 1.00 98.69 97 MET A O 1
ATOM 769 N N . ASN A 1 98 ? -0.075 7.691 5.831 1.00 98.56 98 ASN A N 1
ATOM 770 C CA . ASN A 1 98 ? -0.424 8.835 6.672 1.00 98.56 98 ASN A CA 1
ATOM 771 C C . ASN A 1 98 ? -0.348 8.469 8.173 1.00 98.56 98 ASN A C 1
ATOM 773 O O . ASN A 1 98 ? 0.001 7.344 8.543 1.00 98.56 98 ASN A O 1
ATOM 777 N N . GLU A 1 99 ? -0.684 9.414 9.056 1.00 98.31 99 GLU A N 1
ATOM 778 C CA . GLU A 1 99 ? -0.658 9.197 10.511 1.00 98.31 99 GLU A CA 1
ATOM 779 C C . GLU A 1 99 ? -1.575 8.046 10.969 1.00 98.31 99 GLU A C 1
ATOM 781 O O . GLU A 1 99 ? -1.184 7.244 11.820 1.00 98.31 99 GLU A O 1
ATOM 786 N N . GLU A 1 100 ? -2.769 7.914 10.381 1.00 98.00 100 GLU A N 1
ATOM 787 C CA . GLU A 1 100 ? -3.718 6.846 10.719 1.00 98.00 100 GLU A CA 1
ATOM 788 C C . GLU A 1 100 ? -3.177 5.462 10.326 1.00 98.00 100 GLU A C 1
ATOM 790 O O . GLU A 1 100 ? -3.260 4.512 11.112 1.00 98.00 100 GLU A O 1
ATOM 795 N N . ASP A 1 101 ? -2.559 5.344 9.150 1.00 98.38 101 ASP A N 1
ATOM 796 C CA . ASP A 1 101 ? -1.922 4.107 8.699 1.00 98.38 101 ASP A CA 1
ATOM 797 C C . ASP A 1 101 ? -0.792 3.688 9.646 1.00 98.38 101 ASP A C 1
ATOM 799 O O . ASP A 1 101 ? -0.624 2.503 9.946 1.00 98.38 101 ASP A O 1
ATOM 803 N N . VAL A 1 102 ? -0.001 4.653 10.130 1.00 98.12 102 VAL A N 1
ATOM 804 C CA . VAL A 1 102 ? 1.110 4.402 11.062 1.00 98.12 102 VAL A CA 1
ATOM 805 C C . VAL A 1 102 ? 0.596 3.853 12.390 1.00 98.12 102 VAL A C 1
ATOM 807 O O . VAL A 1 102 ? 1.188 2.915 12.938 1.00 98.12 102 VAL A O 1
ATOM 810 N N . GLU A 1 103 ? -0.518 4.382 12.893 1.00 98.00 103 GLU A N 1
ATOM 811 C CA . GLU A 1 103 ? -1.167 3.869 14.097 1.00 98.00 103 GLU A CA 1
ATOM 812 C C . GLU A 1 103 ? -1.751 2.467 13.877 1.00 98.00 103 GLU A C 1
ATOM 814 O O . GLU A 1 103 ? -1.486 1.554 14.669 1.00 98.00 103 GLU A O 1
ATOM 819 N N . ASN A 1 104 ? -2.463 2.246 12.770 1.00 98.12 104 ASN A N 1
ATOM 820 C CA . ASN A 1 104 ? -3.081 0.956 12.464 1.00 98.12 104 ASN A CA 1
ATOM 821 C C . ASN A 1 104 ? -2.062 -0.153 12.153 1.00 98.12 104 ASN A C 1
ATOM 823 O O . ASN A 1 104 ? -2.287 -1.320 12.492 1.00 98.12 104 ASN A O 1
ATOM 827 N N . LEU A 1 105 ? -0.895 0.191 11.600 1.00 97.56 105 LEU A N 1
ATOM 828 C CA . LEU A 1 105 ? 0.182 -0.759 11.315 1.00 97.56 105 LEU A CA 1
ATOM 829 C C . LEU A 1 105 ? 0.655 -1.509 12.573 1.00 97.56 105 LEU A C 1
ATOM 831 O O . LEU A 1 105 ? 1.118 -2.649 12.476 1.00 97.56 105 LEU A O 1
ATOM 835 N N . LYS A 1 106 ? 0.532 -0.905 13.762 1.00 96.75 106 LYS A N 1
ATOM 836 C CA . LYS A 1 106 ? 0.855 -1.562 15.041 1.00 96.75 106 LYS A CA 1
ATOM 837 C C . LYS A 1 106 ? -0.027 -2.793 15.263 1.00 96.75 106 LYS A C 1
ATOM 839 O O . LYS A 1 106 ? 0.489 -3.844 15.636 1.00 96.75 106 LYS A O 1
ATOM 844 N N . TRP A 1 107 ? -1.324 -2.679 14.976 1.00 97.75 107 TRP A N 1
ATOM 845 C CA . TRP A 1 107 ? -2.291 -3.771 15.102 1.00 97.75 107 TRP A CA 1
ATOM 846 C C . TRP A 1 107 ? -2.076 -4.847 14.045 1.00 97.75 107 TRP A C 1
ATOM 848 O O . TRP A 1 107 ? -2.094 -6.035 14.365 1.00 97.75 107 TRP A O 1
ATOM 858 N N . LEU A 1 108 ? -1.767 -4.447 12.812 1.00 97.00 108 LEU A N 1
ATOM 859 C CA . LEU A 1 108 ? -1.459 -5.399 11.749 1.00 97.00 108 LEU A CA 1
ATOM 860 C C . LEU A 1 108 ? -0.233 -6.265 12.072 1.00 97.00 108 LEU A C 1
ATOM 862 O O . LEU A 1 108 ? -0.255 -7.476 11.871 1.00 97.00 108 LEU A O 1
ATOM 866 N N . LYS A 1 109 ? 0.816 -5.684 12.662 1.00 95.50 109 LYS A N 1
ATOM 867 C CA . LYS A 1 109 ? 1.995 -6.451 13.101 1.00 95.50 109 LYS A CA 1
ATOM 868 C C . LYS A 1 109 ? 1.694 -7.467 14.208 1.00 95.50 109 LYS A C 1
ATOM 870 O O . LYS A 1 109 ? 2.458 -8.419 14.364 1.00 95.50 109 LYS A O 1
ATOM 875 N N . ILE A 1 110 ? 0.616 -7.269 14.969 1.00 96.12 110 ILE A N 1
ATOM 876 C CA . ILE A 1 110 ? 0.151 -8.211 15.996 1.00 96.12 110 ILE A CA 1
ATOM 877 C C . ILE A 1 110 ? -0.652 -9.357 15.363 1.00 96.12 110 ILE A C 1
ATOM 879 O O . ILE A 1 110 ? -0.508 -10.494 15.805 1.00 96.12 110 ILE A O 1
ATOM 883 N N . PHE A 1 111 ? -1.463 -9.068 14.340 1.00 91.94 111 PHE A N 1
ATOM 884 C CA . PHE A 1 111 ? -2.472 -9.981 13.787 1.00 91.94 111 PHE A CA 1
ATOM 885 C C . PHE A 1 111 ? -1.932 -11.279 13.149 1.00 91.94 111 PHE A C 1
ATOM 887 O O . PHE A 1 111 ? -2.652 -12.264 13.186 1.00 91.94 111 PHE A O 1
ATOM 894 N N . LYS A 1 112 ? -0.683 -11.309 12.667 1.00 62.09 112 LYS A N 1
ATOM 895 C CA . LYS A 1 112 ? -0.009 -12.456 12.012 1.00 62.09 112 LYS A CA 1
ATOM 896 C C . LYS A 1 112 ? -0.848 -13.278 11.029 1.00 62.09 112 LYS A C 1
ATOM 898 O O . LYS A 1 112 ? -1.421 -14.312 11.437 1.00 62.09 112 LYS A O 1
#